Protein AF-D3IMY0-F1 (afdb_monomer_lite)

Foldseek 3Di:
DVVVVVVVVVVVVVVVVVVVVVVVPAPFQFWWAWPQGRLWIWTHGPVFKIWIWDAAPVRHTPDIDIDGKDQDPQGIKDFFDFDDQHSVLVVDPPPPDPRVGGHIDDHQDWDDDPNFIWTWDDPDPVCCVSITIITTDDHDPD

pLDDT: mean 77.77, std 14.72, range [37.06, 93.19]

Sequence (142 aa):
MKKIIAIVILIMLVGFFIWNQRASFEDPIGTYINESNVRDTICLFSMGRFEQVVYDKAGRPIYHCKSKWRKTSHGIAIDSILLYDNLSSLNVDQQENKLYEGMSYDGFQPSYKNGRFIISWNDYVDTPESAISFYRIRTLSK

Structure (mmCIF, N/CA/C/O backbone):
data_AF-D3IMY0-F1
#
_entry.id   AF-D3IMY0-F1
#
loop_
_atom_site.group_PDB
_atom_site.id
_atom_site.type_symbol
_atom_site.label_atom_id
_atom_site.label_alt_id
_atom_site.label_comp_id
_atom_site.label_asym_id
_atom_site.label_entity_id
_atom_site.label_seq_id
_atom_site.pdbx_PDB_ins_code
_atom_site.Cartn_x
_atom_site.Cartn_y
_atom_site.Cartn_z
_atom_site.occupancy
_atom_site.B_iso_or_equiv
_atom_site.auth_seq_id
_atom_site.auth_comp_id
_atom_site.auth_asym_id
_atom_site.auth_atom_id
_atom_site.pdbx_PDB_model_num
ATOM 1 N N . MET A 1 1 ? -15.649 -10.894 50.793 1.00 61.03 1 MET A N 1
ATOM 2 C CA . MET A 1 1 ? -16.095 -9.728 49.993 1.00 61.03 1 MET A CA 1
ATOM 3 C C . MET A 1 1 ? -14.965 -9.066 49.197 1.00 61.03 1 MET A C 1
ATOM 5 O O . MET A 1 1 ? -15.030 -9.130 47.980 1.00 61.03 1 MET A O 1
ATOM 9 N N . LYS A 1 2 ? -13.892 -8.534 49.809 1.00 65.88 2 LYS A N 1
ATOM 10 C CA . LYS A 1 2 ? -12.788 -7.855 49.075 1.00 65.88 2 LYS A CA 1
ATOM 11 C C . LYS A 1 2 ? -12.136 -8.686 47.946 1.00 65.88 2 LYS A C 1
ATOM 13 O O . LYS A 1 2 ? -11.898 -8.157 46.869 1.00 65.88 2 LYS A O 1
ATOM 18 N N . LYS A 1 3 ? -11.917 -9.993 48.157 1.00 70.25 3 LYS A N 1
ATOM 19 C CA . LYS A 1 3 ? -11.352 -10.905 47.135 1.00 70.25 3 LYS A CA 1
ATOM 20 C C . LYS A 1 3 ? -12.272 -11.108 45.921 1.00 70.25 3 LYS A C 1
ATOM 22 O O . LYS A 1 3 ? -11.787 -11.209 44.806 1.00 70.25 3 LYS A O 1
ATOM 27 N N . ILE A 1 4 ? -13.588 -11.128 46.139 1.00 79.56 4 ILE A N 1
ATOM 28 C CA . ILE A 1 4 ? -14.586 -11.304 45.070 1.00 79.56 4 ILE A CA 1
ATOM 29 C C . ILE A 1 4 ? -14.636 -10.045 44.198 1.00 79.56 4 ILE A C 1
ATOM 31 O O . ILE A 1 4 ? -14.622 -10.144 42.978 1.00 79.56 4 ILE A O 1
ATOM 35 N N . ILE A 1 5 ? -14.594 -8.863 44.822 1.00 84.81 5 ILE A N 1
ATOM 36 C CA . ILE A 1 5 ? -14.553 -7.574 44.115 1.00 84.81 5 ILE A CA 1
ATOM 37 C C . ILE A 1 5 ? -13.300 -7.477 43.228 1.00 84.81 5 ILE A C 1
ATOM 39 O O . ILE A 1 5 ? -13.401 -7.084 42.070 1.00 84.81 5 ILE A O 1
ATOM 43 N N . ALA A 1 6 ? -12.135 -7.901 43.729 1.00 85.06 6 ALA A N 1
ATOM 44 C CA . ALA A 1 6 ? -10.894 -7.897 42.950 1.00 85.06 6 ALA A CA 1
ATOM 45 C C . ALA A 1 6 ? -10.954 -8.820 41.717 1.00 85.06 6 ALA A C 1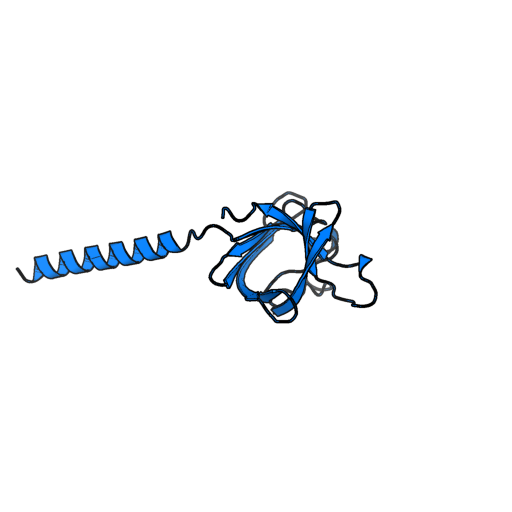
ATOM 47 O O . ALA A 1 6 ? -10.504 -8.435 40.640 1.00 85.06 6 ALA A O 1
ATOM 48 N N . ILE A 1 7 ? -11.549 -10.010 41.854 1.00 87.00 7 ILE A N 1
ATOM 49 C CA . ILE A 1 7 ? -11.719 -10.960 40.742 1.00 87.00 7 ILE A CA 1
ATOM 50 C C . ILE A 1 7 ? -12.650 -10.382 39.669 1.00 87.00 7 ILE A C 1
ATOM 52 O O . ILE A 1 7 ? -12.349 -10.466 38.482 1.00 87.00 7 ILE A O 1
ATOM 56 N N . VAL A 1 8 ? -13.749 -9.746 40.077 1.00 86.88 8 VAL A N 1
ATOM 57 C CA . VAL A 1 8 ? -14.698 -9.111 39.152 1.00 86.88 8 VAL A CA 1
ATOM 58 C C . VAL A 1 8 ? -14.036 -7.974 38.362 1.00 86.88 8 VAL A C 1
ATOM 60 O O . VAL A 1 8 ? -14.198 -7.904 37.146 1.00 86.88 8 VAL A O 1
ATOM 63 N N . ILE A 1 9 ? -13.232 -7.130 39.019 1.00 87.88 9 ILE A N 1
ATOM 64 C CA . ILE A 1 9 ? -12.484 -6.048 38.355 1.00 87.88 9 ILE A CA 1
ATOM 65 C C . ILE A 1 9 ? -11.472 -6.612 37.348 1.00 87.88 9 ILE A C 1
ATOM 67 O O . ILE A 1 9 ? -11.364 -6.102 36.234 1.00 87.88 9 ILE A O 1
ATOM 71 N N . LEU A 1 10 ? -10.760 -7.685 37.706 1.00 89.44 10 LEU A N 1
ATOM 72 C CA . LEU A 1 10 ? -9.799 -8.329 36.810 1.00 89.44 10 LEU A CA 1
ATOM 73 C C . LEU A 1 10 ? -10.479 -8.866 35.541 1.00 89.44 10 LEU A C 1
ATOM 75 O O . LEU A 1 10 ? -9.974 -8.657 34.442 1.00 89.44 10 LEU A O 1
ATOM 79 N N . ILE A 1 11 ? -11.648 -9.500 35.678 1.00 88.12 11 ILE A N 1
ATOM 80 C CA . ILE A 1 11 ? -12.425 -10.006 34.537 1.00 88.12 11 ILE A CA 1
ATOM 81 C C . ILE A 1 11 ? -12.882 -8.854 33.632 1.00 88.12 11 ILE A C 1
ATOM 83 O O . ILE A 1 11 ? -12.782 -8.971 32.412 1.00 88.12 11 ILE A O 1
ATOM 87 N N . MET A 1 12 ? -13.324 -7.725 34.200 1.00 85.56 12 MET A N 1
ATOM 88 C CA . MET A 1 12 ? -13.689 -6.543 33.407 1.00 85.56 12 MET A CA 1
ATOM 89 C C . MET A 1 12 ? -12.491 -5.959 32.649 1.00 85.56 12 MET A C 1
ATOM 91 O O . MET A 1 12 ? -12.626 -5.622 31.476 1.00 85.56 12 MET A O 1
ATOM 95 N N . LEU A 1 13 ? -11.314 -5.878 33.280 1.00 87.00 13 LEU A N 1
ATOM 96 C CA . LEU A 1 13 ? -10.093 -5.382 32.635 1.00 87.00 13 LEU A CA 1
ATOM 97 C C . LEU A 1 13 ? -9.634 -6.295 31.494 1.00 87.00 13 LEU A C 1
ATOM 99 O O . LEU A 1 13 ? -9.297 -5.806 30.418 1.00 87.00 13 LEU A O 1
ATOM 103 N N . VAL A 1 14 ? -9.669 -7.614 31.699 1.00 84.62 14 VAL A N 1
ATOM 104 C CA . VAL A 1 14 ? -9.345 -8.595 30.653 1.00 84.62 14 VAL A CA 1
ATOM 105 C C . VAL A 1 14 ? -10.365 -8.522 29.515 1.00 84.62 14 VAL A C 1
ATOM 107 O O . VAL A 1 14 ? -9.978 -8.497 28.349 1.00 84.62 14 VAL A O 1
ATOM 110 N N . GLY A 1 15 ? -11.657 -8.411 29.834 1.00 75.25 15 GLY A N 1
ATOM 111 C CA . GLY A 1 15 ? -12.719 -8.231 28.845 1.00 75.25 15 GLY A CA 1
ATOM 112 C C . GLY A 1 15 ? -12.539 -6.959 28.015 1.00 75.25 15 GLY A C 1
ATOM 113 O O . GLY A 1 15 ? -12.625 -7.012 26.791 1.00 75.25 15 GLY A O 1
ATOM 114 N N . PHE A 1 16 ? -12.201 -5.839 28.656 1.00 75.62 16 PHE A N 1
ATOM 115 C CA . PHE A 1 16 ? -11.904 -4.570 27.988 1.00 75.62 16 PHE A CA 1
ATOM 116 C C . PHE A 1 16 ? -10.651 -4.657 27.106 1.00 75.62 16 PHE A C 1
ATOM 118 O O . PHE A 1 16 ? -10.641 -4.160 25.981 1.00 75.62 16 PHE A O 1
ATOM 125 N N . PHE A 1 17 ? -9.607 -5.344 27.574 1.00 71.19 17 PHE A N 1
ATOM 126 C CA . PHE A 1 17 ? -8.382 -5.562 26.806 1.00 71.19 17 PHE A CA 1
ATOM 127 C C . PHE A 1 17 ? -8.637 -6.406 25.548 1.00 71.19 17 PHE A C 1
ATOM 129 O O . PHE A 1 17 ? -8.206 -6.036 24.457 1.00 71.19 17 PHE A O 1
ATOM 136 N N . ILE A 1 18 ? -9.396 -7.501 25.675 1.00 68.50 18 ILE A N 1
ATOM 137 C CA . ILE A 1 18 ? -9.790 -8.355 24.543 1.00 68.50 18 ILE A CA 1
ATOM 138 C C . ILE A 1 18 ? -10.728 -7.601 23.589 1.00 68.50 18 ILE A C 1
ATOM 140 O O . ILE A 1 18 ? -10.612 -7.745 22.372 1.00 68.50 18 ILE A O 1
ATOM 144 N N . TRP A 1 19 ? -11.634 -6.771 24.110 1.00 56.66 19 TRP A N 1
ATOM 145 C CA . TRP A 1 19 ? -12.524 -5.943 23.295 1.00 56.66 19 TRP A CA 1
ATOM 146 C C . TRP A 1 19 ? -11.749 -4.915 22.464 1.00 56.66 19 TRP A C 1
ATOM 148 O O . TRP A 1 19 ? -11.984 -4.807 21.264 1.00 56.66 19 TRP A O 1
ATOM 158 N N . ASN A 1 20 ? -10.760 -4.235 23.049 1.00 56.69 20 ASN A N 1
ATOM 159 C CA . ASN A 1 20 ? -9.881 -3.316 22.315 1.00 56.69 20 ASN A CA 1
ATOM 160 C C . ASN A 1 20 ? -9.003 -4.037 21.283 1.00 56.69 20 ASN A C 1
ATOM 162 O O . ASN A 1 20 ? -8.771 -3.512 20.197 1.00 56.69 20 ASN A O 1
ATOM 166 N N . GLN A 1 21 ? -8.560 -5.263 21.578 1.00 55.88 21 GLN A N 1
ATOM 167 C CA . GLN A 1 21 ? -7.873 -6.115 20.601 1.00 55.88 21 GLN A CA 1
ATOM 168 C C . GLN A 1 21 ? -8.805 -6.510 19.445 1.00 55.88 21 GLN A C 1
ATOM 170 O O . GLN A 1 21 ? -8.368 -6.555 18.300 1.00 55.88 21 GLN A O 1
ATOM 175 N N . ARG A 1 22 ? -10.101 -6.745 19.700 1.00 48.78 22 ARG A N 1
ATOM 176 C CA . ARG A 1 22 ? -11.083 -7.019 18.638 1.00 48.78 22 ARG A CA 1
ATOM 177 C C . ARG A 1 22 ? -11.476 -5.780 17.837 1.00 48.78 22 ARG A C 1
ATOM 179 O O . ARG A 1 22 ? -11.628 -5.890 16.628 1.00 48.78 22 ARG A O 1
ATOM 186 N N . ALA A 1 23 ? -11.553 -4.610 18.467 1.00 46.72 23 ALA A N 1
ATOM 187 C CA . ALA A 1 23 ? -11.704 -3.328 17.775 1.00 46.72 23 ALA A CA 1
ATOM 188 C C . ALA A 1 23 ? -10.500 -2.998 16.862 1.00 46.72 23 ALA A C 1
ATOM 190 O O . ALA A 1 23 ? -10.599 -2.133 16.000 1.00 46.72 23 ALA A O 1
ATOM 191 N N . SER A 1 24 ? -9.380 -3.722 17.009 1.00 49.09 24 SER A N 1
ATOM 192 C CA . SER A 1 24 ? -8.235 -3.681 16.091 1.00 49.09 24 SER A CA 1
ATOM 193 C C . SER A 1 24 ? -8.481 -4.419 14.764 1.00 49.09 24 SER A C 1
ATOM 195 O O . SER A 1 24 ? -7.744 -4.170 13.807 1.00 49.09 24 SER A O 1
ATOM 197 N N . PHE A 1 25 ? -9.517 -5.267 14.652 1.00 55.81 25 PHE A N 1
ATOM 198 C CA . PHE A 1 25 ? -10.023 -5.783 13.365 1.00 55.81 25 PHE A CA 1
ATOM 199 C C . PHE A 1 25 ? -10.926 -4.745 12.699 1.00 55.81 25 PHE A C 1
ATOM 201 O O . PHE A 1 25 ? -12.071 -5.002 12.341 1.00 55.81 25 PHE A O 1
ATOM 208 N N . GLU A 1 26 ? -10.410 -3.531 12.596 1.00 68.06 26 GLU A N 1
ATOM 209 C CA . GLU A 1 26 ? -11.016 -2.496 11.786 1.00 68.06 26 GLU A CA 1
ATOM 210 C C . GLU A 1 26 ? -11.055 -2.987 10.338 1.00 68.06 26 GLU A C 1
ATOM 212 O O . GLU A 1 26 ? -10.035 -3.443 9.815 1.00 68.06 26 GLU A O 1
ATOM 217 N N . ASP A 1 27 ? -12.216 -2.917 9.690 1.00 74.75 27 ASP A N 1
ATOM 218 C CA . ASP A 1 27 ? -12.283 -3.199 8.263 1.00 74.75 27 ASP A CA 1
ATOM 219 C C . ASP A 1 27 ? -11.416 -2.173 7.510 1.00 74.75 27 ASP A C 1
ATOM 221 O O . ASP A 1 27 ? -11.485 -0.968 7.791 1.00 74.75 27 ASP A O 1
ATOM 225 N N . PRO A 1 28 ? -10.577 -2.610 6.556 1.00 82.25 28 PRO A N 1
ATOM 226 C CA . PRO A 1 28 ? -9.785 -1.681 5.773 1.00 82.25 28 PRO A CA 1
ATOM 227 C C . PRO A 1 28 ? -10.716 -0.783 4.954 1.00 82.25 28 PRO A C 1
ATOM 229 O O . PRO A 1 28 ? -11.596 -1.254 4.232 1.00 82.25 28 PRO A O 1
ATOM 232 N N . ILE A 1 29 ? -10.471 0.527 4.999 1.00 85.69 29 ILE A N 1
ATOM 233 C CA . ILE A 1 29 ? -11.118 1.490 4.102 1.00 85.69 29 ILE A CA 1
ATOM 234 C C . ILE A 1 29 ? -10.659 1.301 2.654 1.00 85.69 29 ILE A C 1
ATOM 236 O O . ILE A 1 29 ? -11.314 1.742 1.712 1.00 85.69 29 ILE A O 1
ATOM 240 N N . GLY A 1 30 ? -9.532 0.637 2.433 1.00 87.12 30 GLY A N 1
ATOM 241 C CA . GLY A 1 30 ? -9.111 0.241 1.103 1.00 87.12 30 GLY A CA 1
ATOM 242 C C . GLY A 1 30 ? -8.071 -0.854 1.168 1.00 87.12 30 GLY A C 1
ATOM 243 O O . GLY A 1 30 ? -7.090 -0.733 1.895 1.00 87.12 30 GLY A O 1
ATOM 244 N N . THR A 1 31 ? -8.289 -1.894 0.372 1.00 91.38 31 THR A N 1
ATOM 245 C CA . THR A 1 31 ? -7.271 -2.894 0.059 1.00 91.38 31 THR A C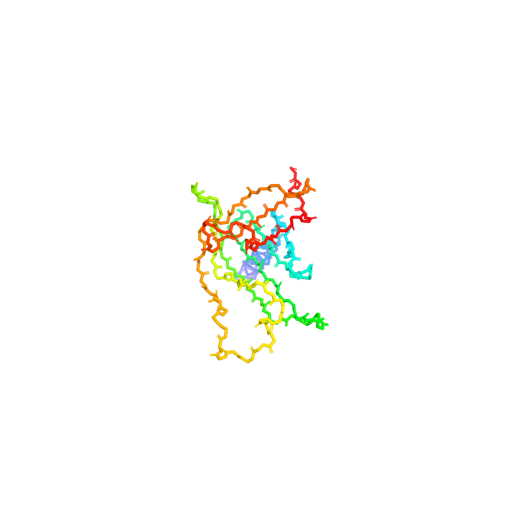A 1
ATOM 246 C C . THR A 1 31 ? -6.861 -2.704 -1.390 1.00 91.38 31 THR A C 1
ATOM 248 O O . THR A 1 31 ? -7.723 -2.655 -2.275 1.00 91.38 31 THR A O 1
ATOM 251 N N . TYR A 1 32 ? -5.560 -2.594 -1.614 1.00 92.44 32 TYR A N 1
ATOM 252 C CA . TYR A 1 32 ? -4.942 -2.362 -2.907 1.00 92.44 32 TYR A CA 1
ATOM 253 C C . TYR A 1 32 ? -3.934 -3.467 -3.207 1.00 92.44 32 TYR A C 1
ATOM 255 O O . TYR A 1 32 ? -3.309 -3.982 -2.283 1.00 92.44 32 TYR A O 1
ATOM 263 N N . ILE A 1 33 ? -3.768 -3.807 -4.482 1.00 93.19 33 ILE A N 1
ATOM 264 C CA . ILE A 1 33 ? -2.748 -4.745 -4.962 1.00 93.19 33 ILE A CA 1
ATOM 265 C C . ILE A 1 33 ? -1.760 -4.038 -5.875 1.00 93.19 33 ILE A C 1
ATOM 267 O O . ILE A 1 33 ? -2.161 -3.154 -6.631 1.00 93.19 33 ILE A O 1
ATOM 271 N N . ASN A 1 34 ? -0.488 -4.423 -5.822 1.00 89.38 34 ASN A N 1
ATOM 272 C CA . ASN A 1 34 ? 0.536 -3.841 -6.689 1.00 89.38 34 ASN A CA 1
ATOM 273 C C . ASN A 1 34 ? 0.311 -4.267 -8.154 1.00 89.38 34 ASN A C 1
ATOM 275 O O . ASN A 1 34 ? 0.050 -5.438 -8.433 1.00 89.38 34 ASN A O 1
ATOM 279 N N . GLU A 1 35 ? 0.412 -3.324 -9.094 1.00 88.75 35 GLU A N 1
ATOM 280 C CA . GLU A 1 35 ? 0.364 -3.597 -10.535 1.00 88.75 35 GLU A CA 1
ATOM 281 C C . GLU A 1 35 ? 1.487 -4.547 -10.978 1.00 88.75 35 GLU A C 1
ATOM 283 O O . GLU A 1 35 ? 1.235 -5.473 -11.749 1.00 88.75 35 GLU A O 1
ATOM 288 N N . SER A 1 36 ? 2.699 -4.366 -10.446 1.00 84.75 36 SER A N 1
ATOM 289 C CA . SER A 1 36 ? 3.873 -5.181 -10.781 1.00 84.75 36 SER A CA 1
ATOM 290 C C . SER A 1 36 ? 3.839 -6.574 -10.141 1.00 84.75 36 SER A C 1
ATOM 292 O O . SER A 1 36 ? 4.452 -7.506 -10.664 1.00 84.75 36 SER A O 1
ATOM 294 N N . ASN A 1 37 ? 3.121 -6.740 -9.024 1.00 87.75 37 ASN A N 1
ATOM 295 C CA . ASN A 1 37 ? 2.927 -8.026 -8.352 1.00 87.75 37 ASN A CA 1
ATOM 296 C C . ASN A 1 37 ? 1.566 -8.093 -7.649 1.00 87.75 37 ASN A C 1
ATOM 298 O O . ASN A 1 37 ? 1.403 -7.637 -6.520 1.00 87.75 37 ASN A O 1
ATOM 302 N N . VAL A 1 38 ? 0.600 -8.757 -8.278 1.00 89.25 38 VAL A N 1
ATOM 303 C CA . VAL A 1 38 ? -0.787 -8.832 -7.785 1.00 89.25 38 VAL A CA 1
ATOM 304 C C . VAL A 1 38 ? -0.959 -9.552 -6.441 1.00 89.25 38 VAL A C 1
ATOM 306 O O . VAL A 1 38 ? -2.050 -9.521 -5.876 1.00 89.25 38 VAL A O 1
ATOM 309 N N . ARG A 1 39 ? 0.082 -10.235 -5.942 1.00 89.81 39 ARG A N 1
ATOM 310 C CA . ARG A 1 39 ? 0.078 -10.861 -4.611 1.00 89.81 39 ARG A CA 1
ATOM 311 C C . ARG A 1 39 ? 0.340 -9.856 -3.499 1.00 89.81 39 ARG A C 1
ATOM 313 O O . ARG A 1 39 ? -0.104 -10.081 -2.378 1.00 89.81 39 ARG A O 1
ATOM 320 N N . ASP A 1 40 ? 1.056 -8.780 -3.799 1.00 91.38 40 ASP A N 1
ATOM 321 C CA . ASP A 1 40 ? 1.367 -7.758 -2.816 1.00 91.38 40 ASP A CA 1
ATOM 322 C C . ASP A 1 40 ? 0.122 -6.970 -2.471 1.00 91.38 40 ASP A C 1
ATOM 324 O O . ASP A 1 40 ? -0.653 -6.596 -3.352 1.00 91.38 40 ASP A O 1
ATOM 328 N N . THR A 1 41 ? -0.034 -6.667 -1.189 1.00 93.00 41 THR A N 1
ATOM 329 C CA . THR A 1 41 ? -1.211 -5.967 -0.689 1.00 93.00 41 THR A CA 1
ATOM 330 C C . THR A 1 41 ? -0.826 -4.746 0.120 1.00 93.00 41 THR A C 1
ATOM 332 O O . THR A 1 41 ? 0.078 -4.825 0.948 1.00 93.00 41 THR A O 1
ATOM 335 N N . ILE A 1 42 ? -1.581 -3.663 -0.056 1.00 92.56 42 ILE A N 1
ATOM 336 C CA . ILE A 1 42 ? -1.625 -2.505 0.838 1.00 92.56 42 ILE A CA 1
ATOM 337 C C . ILE A 1 42 ? -3.033 -2.395 1.413 1.00 92.56 42 ILE A C 1
ATOM 339 O O . ILE A 1 42 ? -4.013 -2.331 0.673 1.00 92.56 42 ILE A O 1
ATOM 343 N N . CYS A 1 43 ? -3.135 -2.309 2.731 1.00 92.44 43 CYS A N 1
ATOM 344 C CA . CYS A 1 43 ? -4.370 -2.062 3.455 1.00 92.44 43 CYS A CA 1
ATOM 345 C C . CYS A 1 43 ? -4.281 -0.718 4.177 1.00 92.44 43 CYS A C 1
ATOM 347 O O . CYS A 1 43 ? -3.370 -0.483 4.971 1.00 92.44 43 CYS A O 1
ATOM 349 N N . LEU A 1 44 ? -5.253 0.154 3.919 1.00 90.31 44 LEU A N 1
ATOM 350 C CA . LEU A 1 44 ? -5.453 1.405 4.646 1.00 90.31 44 LEU A CA 1
ATOM 351 C C . LEU A 1 44 ? -6.672 1.250 5.553 1.00 90.31 44 LEU A C 1
ATOM 353 O O . LEU A 1 44 ? -7.730 0.829 5.087 1.00 90.31 44 LEU A O 1
ATOM 357 N N . PHE A 1 45 ? -6.538 1.614 6.824 1.00 89.81 45 PHE A N 1
ATOM 358 C CA . PHE A 1 45 ? -7.608 1.583 7.828 1.00 89.81 45 PHE A CA 1
ATOM 359 C C . PHE A 1 45 ? -8.043 3.005 8.216 1.00 89.81 45 PHE A C 1
ATOM 361 O O . PHE A 1 45 ? -7.230 3.928 8.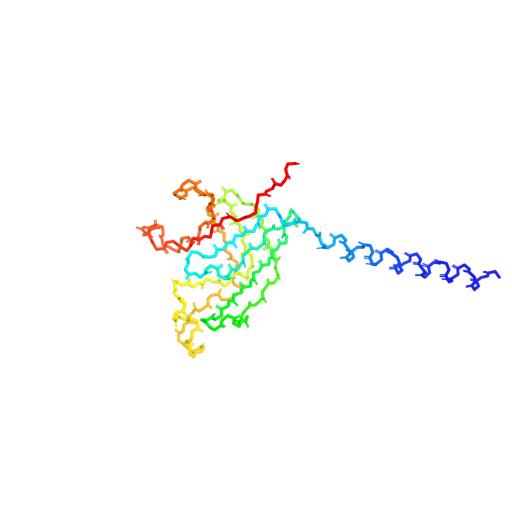154 1.00 89.81 45 PHE A O 1
ATOM 368 N N . SER A 1 46 ? -9.305 3.207 8.610 1.00 85.12 46 SER A N 1
ATOM 369 C CA . SER A 1 46 ? -9.893 4.546 8.812 1.00 85.12 46 SER A CA 1
ATOM 370 C C . SER A 1 46 ? -9.211 5.351 9.922 1.00 85.12 46 SER A C 1
ATOM 372 O O . SER A 1 46 ? -9.087 6.567 9.806 1.00 85.12 46 SER A O 1
ATOM 374 N N . MET A 1 47 ? -8.670 4.676 10.939 1.00 86.19 47 MET A N 1
ATOM 375 C CA . MET A 1 47 ? -7.921 5.294 12.038 1.00 86.19 47 MET A CA 1
ATOM 376 C C . MET A 1 47 ? -6.469 5.662 11.680 1.00 86.19 47 MET A C 1
ATOM 378 O O . MET A 1 47 ? -5.653 5.898 12.570 1.00 86.19 47 MET A O 1
ATOM 382 N N . GLY A 1 48 ? -6.110 5.694 10.393 1.00 87.94 48 GLY A N 1
ATOM 383 C CA . GLY A 1 48 ? -4.763 6.061 9.949 1.00 87.94 48 GLY A CA 1
ATOM 384 C C . GLY A 1 48 ? -3.729 4.952 10.147 1.00 87.94 48 GLY A C 1
ATOM 385 O O . GLY A 1 48 ? -2.537 5.234 10.213 1.00 87.94 48 GLY A O 1
ATOM 386 N N . ARG A 1 49 ? -4.158 3.689 10.268 1.00 90.94 49 ARG A N 1
ATOM 387 C CA . ARG A 1 49 ? -3.251 2.526 10.286 1.00 90.94 49 ARG A CA 1
ATOM 388 C C . ARG A 1 49 ? -3.044 2.002 8.874 1.00 90.94 49 ARG A C 1
ATOM 390 O O . ARG A 1 49 ? -3.972 2.024 8.066 1.00 90.94 49 ARG A O 1
ATOM 397 N N . PHE A 1 50 ? -1.844 1.519 8.599 1.00 91.06 50 PHE A N 1
ATOM 398 C CA . PHE A 1 50 ? -1.412 0.965 7.321 1.00 91.06 50 PHE A CA 1
ATOM 399 C C . PHE A 1 50 ? -0.833 -0.433 7.539 1.00 91.06 50 PHE A C 1
ATOM 401 O O . PHE A 1 50 ? -0.174 -0.678 8.549 1.00 91.06 50 PHE A O 1
ATOM 408 N N . GLU A 1 51 ? -1.061 -1.331 6.587 1.00 92.69 51 GLU A N 1
ATOM 409 C CA . GLU A 1 51 ? -0.409 -2.636 6.524 1.00 92.69 51 GLU A CA 1
ATOM 410 C C . GLU A 1 51 ? -0.004 -2.954 5.084 1.00 92.69 51 GLU A C 1
ATOM 412 O O . GLU A 1 51 ? -0.811 -2.803 4.168 1.00 92.69 51 GLU A O 1
ATOM 417 N N . GLN A 1 52 ? 1.226 -3.424 4.890 1.00 92.81 52 GLN A N 1
ATOM 418 C CA . GLN A 1 52 ? 1.722 -3.913 3.609 1.00 92.81 52 GLN A CA 1
ATOM 419 C C . GLN A 1 52 ? 2.314 -5.304 3.763 1.00 92.81 52 GLN A C 1
ATOM 421 O O . GLN A 1 52 ? 3.063 -5.560 4.703 1.00 92.81 52 GLN A O 1
ATOM 426 N N . VAL A 1 53 ? 2.020 -6.175 2.802 1.00 91.88 53 VAL A N 1
ATOM 427 C CA . VAL A 1 53 ? 2.648 -7.493 2.673 1.00 91.88 53 VAL A CA 1
ATOM 428 C C . VAL A 1 53 ? 3.170 -7.636 1.251 1.00 91.88 53 VAL A C 1
ATOM 430 O O . VAL A 1 53 ? 2.421 -7.401 0.303 1.00 91.88 53 VAL A O 1
ATOM 433 N N . VAL A 1 54 ? 4.442 -8.006 1.114 1.00 90.25 54 VAL A N 1
ATOM 434 C CA . VAL A 1 54 ? 5.115 -8.227 -0.172 1.00 90.25 54 VAL A CA 1
ATOM 435 C C . VAL A 1 54 ? 5.567 -9.673 -0.264 1.00 90.25 54 VAL A C 1
ATOM 437 O O . VAL A 1 54 ? 6.095 -10.239 0.700 1.00 90.25 54 VAL A O 1
ATOM 440 N N . TYR A 1 55 ? 5.370 -10.260 -1.438 1.00 87.94 55 TYR A N 1
ATOM 441 C CA . TYR A 1 55 ? 5.664 -11.656 -1.714 1.00 87.94 55 TYR A CA 1
ATOM 442 C C . TYR A 1 55 ? 6.740 -11.793 -2.784 1.00 87.94 55 TYR A C 1
ATOM 444 O O . TYR A 1 55 ? 6.772 -11.046 -3.760 1.00 87.94 55 TYR A O 1
ATOM 452 N N . ASP A 1 56 ? 7.580 -12.813 -2.647 1.00 84.62 56 ASP A N 1
ATOM 453 C CA . ASP A 1 56 ? 8.494 -13.198 -3.716 1.00 84.62 56 ASP A CA 1
ATOM 454 C C . ASP A 1 56 ? 7.766 -13.900 -4.883 1.00 84.62 56 ASP A C 1
ATOM 456 O O . ASP A 1 56 ? 6.560 -14.189 -4.862 1.00 84.62 56 ASP A O 1
ATOM 460 N N . LYS A 1 57 ? 8.534 -14.239 -5.927 1.00 82.38 57 LYS A N 1
ATOM 461 C CA . LYS A 1 57 ? 8.027 -14.974 -7.099 1.00 82.38 57 LYS A CA 1
ATOM 462 C C . LYS A 1 57 ? 7.441 -16.347 -6.734 1.00 82.38 57 LYS A C 1
ATOM 464 O O . LYS A 1 57 ? 6.497 -16.794 -7.391 1.00 82.38 57 LYS A O 1
ATOM 469 N N . ALA A 1 58 ? 7.947 -16.992 -5.681 1.00 85.25 58 ALA A N 1
ATOM 470 C CA . ALA A 1 58 ? 7.448 -18.270 -5.175 1.00 85.25 58 ALA A CA 1
ATOM 471 C C . ALA A 1 58 ? 6.179 -18.126 -4.308 1.00 85.25 58 ALA A C 1
ATOM 473 O O . ALA A 1 58 ? 5.577 -19.132 -3.941 1.00 85.25 58 ALA A O 1
ATOM 474 N N . GLY A 1 59 ? 5.738 -16.897 -4.017 1.00 84.00 59 GLY A N 1
ATOM 475 C CA . GLY A 1 59 ? 4.570 -16.619 -3.183 1.00 84.00 59 GLY A CA 1
ATOM 476 C C . GLY A 1 59 ? 4.860 -16.672 -1.684 1.00 84.00 59 GLY A C 1
ATOM 477 O O . GLY A 1 59 ? 3.926 -16.768 -0.892 1.00 84.00 59 GLY A O 1
ATOM 478 N N . ARG A 1 60 ? 6.131 -16.618 -1.275 1.00 85.06 60 ARG A N 1
ATOM 479 C CA . ARG A 1 60 ? 6.523 -16.527 0.135 1.00 85.06 60 ARG A CA 1
ATOM 480 C C . ARG A 1 60 ? 6.512 -15.059 0.567 1.00 85.06 60 ARG A C 1
ATOM 482 O O . ARG A 1 60 ? 7.015 -14.227 -0.188 1.00 85.06 60 ARG A O 1
ATOM 489 N N . PRO A 1 61 ? 5.966 -14.720 1.746 1.00 86.75 61 PRO A N 1
ATOM 490 C CA . PRO A 1 61 ? 6.042 -13.358 2.260 1.00 86.75 61 PRO A CA 1
ATOM 491 C C . PRO A 1 61 ? 7.502 -13.026 2.588 1.00 86.75 61 PRO A C 1
ATOM 493 O O . PRO A 1 61 ? 8.158 -13.771 3.314 1.00 86.75 61 PRO A O 1
ATOM 496 N N . ILE A 1 62 ? 8.004 -11.921 2.043 1.00 85.62 62 ILE A N 1
ATOM 497 C CA . ILE A 1 62 ? 9.386 -11.453 2.246 1.00 85.62 62 ILE A CA 1
ATOM 498 C C . ILE A 1 62 ? 9.458 -10.115 2.974 1.00 85.62 62 ILE A C 1
ATOM 500 O O . ILE A 1 62 ? 10.498 -9.777 3.526 1.00 85.62 62 ILE A O 1
ATOM 504 N N . TYR A 1 63 ? 8.352 -9.372 3.015 1.00 86.19 63 TYR A N 1
ATOM 505 C CA . TYR A 1 63 ? 8.246 -8.145 3.787 1.00 86.19 63 TYR A CA 1
ATOM 506 C C . TYR A 1 63 ? 6.828 -7.979 4.324 1.00 86.19 63 TYR A C 1
ATOM 508 O O . TYR A 1 63 ? 5.844 -8.247 3.629 1.00 86.19 63 TYR A O 1
ATOM 516 N N . HIS A 1 64 ? 6.732 -7.544 5.578 1.00 88.50 64 HIS A N 1
ATOM 517 C CA . HIS A 1 64 ? 5.474 -7.257 6.254 1.00 88.50 64 HIS A CA 1
ATOM 518 C C . HIS A 1 64 ? 5.664 -6.046 7.155 1.00 88.50 64 HIS A C 1
ATOM 520 O O . HIS A 1 64 ? 6.419 -6.103 8.124 1.00 88.50 64 HIS A O 1
ATOM 526 N N . CYS A 1 65 ? 4.962 -4.961 6.851 1.00 86.56 65 CYS A N 1
ATOM 527 C CA . CYS A 1 65 ? 5.017 -3.740 7.640 1.00 86.56 65 CYS A CA 1
ATOM 528 C C . CYS A 1 65 ? 3.634 -3.323 8.109 1.00 86.56 65 CYS A C 1
ATOM 530 O O . CYS A 1 65 ? 2.653 -3.416 7.372 1.00 86.56 65 CYS A O 1
ATOM 532 N N . LYS A 1 66 ? 3.577 -2.843 9.351 1.00 90.62 66 LYS A N 1
ATOM 533 C CA . LYS A 1 66 ? 2.420 -2.175 9.938 1.00 90.62 66 LYS A CA 1
ATOM 534 C C . LYS A 1 66 ? 2.866 -0.816 10.439 1.00 90.62 66 LYS A C 1
ATOM 536 O O . LYS A 1 66 ? 3.752 -0.735 11.284 1.00 90.62 66 LYS A O 1
ATOM 541 N N . SER A 1 67 ? 2.243 0.237 9.933 1.00 89.81 67 SER A N 1
ATOM 542 C CA . SER A 1 67 ? 2.624 1.611 10.250 1.00 89.81 67 SER A CA 1
ATOM 543 C C . SER A 1 67 ? 1.410 2.536 10.182 1.00 89.81 67 SER A C 1
ATOM 545 O O . SER A 1 67 ? 0.271 2.105 10.396 1.00 89.81 67 SER A O 1
ATOM 547 N N . LYS A 1 68 ? 1.640 3.823 9.936 1.00 90.94 68 LYS A N 1
ATOM 548 C CA . LYS A 1 68 ? 0.610 4.852 9.867 1.00 90.94 68 LYS A CA 1
ATOM 549 C C . LYS A 1 68 ? 0.466 5.393 8.452 1.00 90.94 68 LYS A C 1
ATOM 551 O O . LYS A 1 68 ? 1.402 5.387 7.661 1.00 90.94 68 LYS A O 1
ATOM 556 N N . TRP A 1 69 ? -0.718 5.898 8.153 1.00 91.75 69 TRP A N 1
ATOM 557 C CA . TRP A 1 69 ? -0.959 6.754 7.003 1.00 91.75 69 TRP A CA 1
ATOM 558 C C . TRP A 1 69 ? -1.856 7.916 7.415 1.00 91.75 69 TRP A C 1
ATOM 560 O O . TRP A 1 69 ? -2.545 7.876 8.438 1.00 91.75 69 TRP A O 1
ATOM 570 N N . ARG A 1 70 ? -1.869 8.963 6.598 1.00 89.50 70 ARG A N 1
ATOM 571 C CA . ARG A 1 70 ? -2.782 10.095 6.754 1.00 89.50 70 ARG A CA 1
ATOM 572 C C . ARG A 1 70 ? -3.122 10.703 5.407 1.00 89.50 70 ARG A C 1
ATOM 574 O O . ARG A 1 70 ? -2.357 10.602 4.452 1.00 89.50 70 ARG A O 1
ATOM 581 N N . LYS A 1 71 ? -4.258 11.388 5.345 1.00 87.69 71 LYS A N 1
ATOM 582 C CA . LYS A 1 71 ? -4.576 12.269 4.222 1.00 87.69 71 LYS A CA 1
ATOM 583 C C . LYS A 1 71 ? -3.795 13.576 4.373 1.00 87.69 71 LYS A C 1
ATOM 585 O O . LYS A 1 71 ? -3.749 14.136 5.467 1.00 87.69 71 LYS A O 1
ATOM 590 N N . THR A 1 72 ? -3.215 14.063 3.287 1.00 86.12 72 THR A N 1
ATOM 591 C CA . THR A 1 72 ? -2.527 15.357 3.212 1.00 86.12 72 THR A CA 1
ATOM 592 C C . THR A 1 72 ? -3.214 16.246 2.175 1.00 86.12 72 THR A C 1
ATOM 594 O O . THR A 1 72 ? -4.121 15.810 1.460 1.00 86.12 72 THR A O 1
ATOM 597 N N . SER A 1 73 ? -2.805 17.513 2.084 1.00 81.88 73 SER A N 1
ATOM 598 C CA . SER A 1 73 ? -3.231 18.395 0.987 1.00 81.88 73 SER A CA 1
ATOM 599 C C . SER A 1 73 ? -2.752 17.901 -0.381 1.00 81.88 73 SER A C 1
ATOM 601 O O . SER A 1 73 ? -3.344 18.263 -1.392 1.00 81.88 73 SER A O 1
ATOM 603 N N . HIS A 1 74 ? -1.714 17.060 -0.406 1.00 79.12 74 HIS A N 1
ATOM 604 C CA . HIS A 1 74 ? -1.098 16.509 -1.610 1.00 79.12 74 HIS A CA 1
ATOM 605 C C . HIS A 1 74 ? -1.516 15.058 -1.884 1.00 79.12 74 HIS A C 1
ATOM 607 O O . HIS A 1 74 ? -0.917 14.417 -2.735 1.00 79.12 74 HIS A O 1
ATOM 613 N N . GLY A 1 75 ? -2.530 14.528 -1.191 1.00 86.12 75 GLY A N 1
ATOM 614 C CA . GLY A 1 75 ? -3.029 13.169 -1.402 1.00 86.12 75 GLY A CA 1
ATOM 615 C C . GLY A 1 75 ? -2.933 12.321 -0.141 1.00 86.12 75 GLY A C 1
ATOM 616 O O . GLY A 1 75 ? -3.597 12.605 0.861 1.00 86.12 75 GLY A O 1
ATOM 617 N N . ILE A 1 76 ? -2.171 11.234 -0.211 1.00 88.38 76 ILE A N 1
ATOM 618 C CA . ILE A 1 76 ? -1.979 10.289 0.889 1.00 88.38 76 ILE A CA 1
ATOM 619 C C . ILE A 1 76 ? -0.496 10.260 1.266 1.00 88.38 76 ILE A C 1
ATOM 621 O O . ILE A 1 76 ? 0.370 10.159 0.395 1.00 88.38 76 ILE A O 1
ATOM 625 N N . ALA A 1 77 ? -0.227 10.316 2.570 1.00 89.19 77 ALA A N 1
ATOM 626 C CA . ALA A 1 77 ? 1.087 10.048 3.129 1.00 89.19 77 ALA A CA 1
ATOM 627 C C . ALA A 1 77 ? 1.099 8.700 3.853 1.00 89.19 77 ALA A C 1
ATOM 629 O O . ALA A 1 77 ? 0.194 8.440 4.652 1.00 89.19 77 ALA A O 1
ATOM 630 N N . ILE A 1 78 ? 2.102 7.863 3.587 1.00 88.50 78 ILE A N 1
ATOM 631 C CA . ILE A 1 78 ? 2.272 6.529 4.180 1.00 88.50 78 ILE A CA 1
ATOM 632 C C . ILE A 1 78 ? 3.662 6.429 4.799 1.00 88.50 78 ILE A C 1
ATOM 634 O O . ILE A 1 78 ? 4.667 6.694 4.142 1.00 88.50 78 ILE A O 1
ATOM 638 N N . ASP A 1 79 ? 3.709 6.011 6.057 1.00 86.75 79 ASP A N 1
ATOM 639 C CA . ASP A 1 79 ? 4.950 5.781 6.779 1.00 86.75 79 ASP A CA 1
ATOM 640 C C . ASP A 1 79 ? 5.454 4.353 6.537 1.00 86.75 79 ASP A C 1
ATOM 642 O O . ASP A 1 79 ? 4.706 3.386 6.674 1.00 86.75 79 ASP A O 1
ATOM 646 N N . SER A 1 80 ? 6.750 4.217 6.268 1.00 82.44 80 SER A N 1
ATOM 647 C CA . SER A 1 80 ? 7.470 2.943 6.201 1.00 82.44 80 SER A CA 1
ATOM 648 C C . SER A 1 80 ? 6.912 1.951 5.178 1.00 82.44 80 SER A C 1
ATOM 650 O O . SER A 1 80 ? 6.769 0.770 5.477 1.00 82.44 80 SER A O 1
ATOM 652 N N . ILE A 1 81 ? 6.604 2.427 3.971 1.00 85.25 81 ILE A N 1
ATOM 653 C CA . ILE A 1 81 ? 6.204 1.581 2.838 1.00 85.25 81 ILE A CA 1
ATOM 654 C C . ILE A 1 81 ? 7.436 1.123 2.054 1.00 85.25 81 ILE A C 1
ATOM 656 O O . ILE A 1 81 ? 8.354 1.901 1.814 1.00 85.25 81 ILE A O 1
ATOM 660 N N . LEU A 1 82 ? 7.448 -0.142 1.639 1.00 86.38 82 LEU A N 1
ATOM 661 C CA . LEU A 1 82 ? 8.433 -0.661 0.700 1.00 86.38 82 LEU A CA 1
ATOM 662 C C . LEU A 1 82 ? 7.965 -0.395 -0.734 1.00 86.38 82 LEU A C 1
ATOM 664 O O . LEU A 1 82 ? 6.917 -0.897 -1.153 1.00 86.38 82 LEU A O 1
ATOM 668 N N . LEU A 1 83 ? 8.762 0.363 -1.483 1.00 83.06 83 LEU A N 1
ATOM 669 C CA . LEU A 1 83 ? 8.556 0.651 -2.901 1.00 83.06 83 LEU A CA 1
ATOM 670 C C . LEU A 1 83 ? 9.640 -0.013 -3.749 1.00 83.06 83 LEU A C 1
ATOM 672 O O . LEU A 1 83 ? 10.807 -0.055 -3.358 1.00 83.06 83 LEU A O 1
ATOM 676 N N . TYR A 1 84 ? 9.235 -0.551 -4.897 1.00 79.00 84 TYR A N 1
ATOM 677 C CA . TYR A 1 84 ? 10.124 -1.198 -5.853 1.00 79.00 84 TYR A CA 1
ATOM 678 C C . TYR A 1 84 ? 9.481 -1.230 -7.248 1.00 79.00 84 TYR A C 1
ATOM 680 O O . TYR A 1 84 ? 8.264 -1.385 -7.374 1.00 79.00 84 TYR A O 1
ATOM 688 N N . ASP A 1 85 ? 10.307 -1.149 -8.290 1.00 69.94 85 ASP A N 1
ATOM 689 C CA . ASP A 1 85 ? 9.815 -1.004 -9.669 1.00 69.94 85 ASP A CA 1
ATOM 690 C C . ASP A 1 85 ? 9.555 -2.355 -10.358 1.00 69.94 85 ASP A C 1
ATOM 692 O O . ASP A 1 85 ? 8.669 -2.486 -11.203 1.00 69.94 85 ASP A O 1
ATOM 696 N N . ASN A 1 86 ? 10.310 -3.401 -9.998 1.00 71.75 86 ASN A N 1
ATOM 697 C CA . ASN A 1 86 ? 10.200 -4.736 -10.593 1.00 71.75 86 ASN A CA 1
ATOM 698 C C . ASN A 1 86 ? 10.491 -5.829 -9.559 1.00 71.75 86 ASN A C 1
ATOM 700 O O . ASN A 1 86 ? 11.472 -5.752 -8.839 1.00 71.75 86 ASN A O 1
ATOM 704 N N . LEU A 1 87 ? 9.718 -6.917 -9.562 1.00 69.94 87 LEU A N 1
ATOM 705 C CA . LEU A 1 87 ? 9.956 -8.138 -8.774 1.00 69.94 87 LEU A CA 1
ATOM 706 C C . LEU A 1 87 ? 11.400 -8.659 -8.794 1.00 69.94 87 LEU A C 1
ATOM 708 O O . LEU A 1 87 ? 11.831 -9.342 -7.870 1.00 69.94 87 LEU A O 1
ATOM 712 N N . SER A 1 88 ? 12.141 -8.414 -9.873 1.00 70.06 88 SER A N 1
ATOM 713 C CA . SER A 1 88 ? 13.537 -8.843 -9.975 1.00 70.06 88 SER A CA 1
ATOM 714 C C . SER A 1 88 ? 14.468 -8.046 -9.056 1.00 70.06 88 SER A C 1
ATOM 716 O O . SER A 1 88 ? 15.479 -8.601 -8.647 1.00 70.06 88 SER A O 1
ATOM 718 N N . SER A 1 89 ? 14.114 -6.815 -8.663 1.00 64.19 89 SER A N 1
ATOM 719 C CA . SER A 1 89 ? 14.884 -6.028 -7.689 1.00 64.19 89 SER A CA 1
ATOM 720 C C . SER A 1 89 ? 14.765 -6.561 -6.257 1.00 64.19 89 SER A C 1
ATOM 722 O O . SER A 1 89 ? 15.657 -6.317 -5.450 1.00 64.19 89 SER A O 1
ATOM 724 N N . LEU A 1 90 ? 13.721 -7.345 -5.961 1.00 65.94 90 LEU A N 1
ATOM 725 C CA . LEU A 1 90 ? 13.508 -7.992 -4.659 1.00 65.94 90 LEU A CA 1
ATOM 726 C C . LEU A 1 90 ? 14.377 -9.244 -4.448 1.00 65.94 90 LEU A C 1
ATOM 728 O O . LEU A 1 90 ? 14.501 -9.716 -3.323 1.00 65.94 90 LEU A O 1
ATOM 732 N N . ASN A 1 91 ? 14.951 -9.800 -5.521 1.00 58.53 91 ASN A N 1
ATOM 733 C CA . ASN A 1 91 ? 15.735 -11.042 -5.491 1.00 58.53 91 ASN A CA 1
ATOM 734 C C . ASN A 1 91 ? 17.256 -10.815 -5.460 1.00 58.53 91 ASN A C 1
ATOM 736 O O . ASN A 1 91 ? 18.003 -11.792 -5.454 1.00 58.53 91 ASN A O 1
ATOM 740 N N . VAL A 1 92 ? 17.716 -9.565 -5.519 1.00 50.62 92 VAL A N 1
ATOM 741 C CA . VAL A 1 92 ? 19.147 -9.235 -5.541 1.00 50.62 92 VAL A CA 1
ATOM 742 C C . VAL A 1 92 ? 19.601 -8.991 -4.110 1.00 50.62 92 VAL A C 1
ATOM 744 O O . VAL A 1 92 ? 18.901 -8.309 -3.361 1.00 50.62 92 VAL A O 1
ATOM 747 N N . ASP A 1 93 ? 20.747 -9.569 -3.740 1.00 46.47 93 ASP A N 1
ATOM 748 C CA . ASP A 1 93 ? 21.399 -9.370 -2.447 1.00 46.47 93 ASP A CA 1
ATOM 749 C C . ASP A 1 93 ? 21.307 -7.902 -2.009 1.00 46.47 93 ASP A C 1
ATOM 751 O O . ASP A 1 93 ? 21.530 -6.983 -2.802 1.00 46.47 93 ASP A O 1
ATOM 755 N N . GLN A 1 94 ? 20.958 -7.707 -0.734 1.00 46.47 94 GLN A N 1
ATOM 756 C CA . GLN A 1 94 ? 20.573 -6.453 -0.062 1.00 46.47 94 GLN A CA 1
ATOM 757 C C . GLN A 1 94 ? 21.590 -5.292 -0.160 1.00 46.47 94 GLN A C 1
ATOM 759 O O . GLN A 1 94 ? 21.431 -4.271 0.503 1.00 46.47 94 GLN A O 1
ATOM 764 N N . GLN A 1 95 ? 22.658 -5.437 -0.941 1.00 39.94 95 GLN A N 1
ATOM 765 C CA . GLN A 1 95 ? 23.824 -4.568 -0.936 1.00 39.94 95 GLN A CA 1
ATOM 766 C C . GLN A 1 95 ? 23.810 -3.490 -2.033 1.00 39.94 95 GLN A C 1
ATOM 768 O O . GLN A 1 95 ? 24.487 -2.480 -1.859 1.00 39.94 95 GLN A O 1
ATOM 773 N N . GLU A 1 96 ? 23.021 -3.638 -3.110 1.00 37.06 96 GLU A N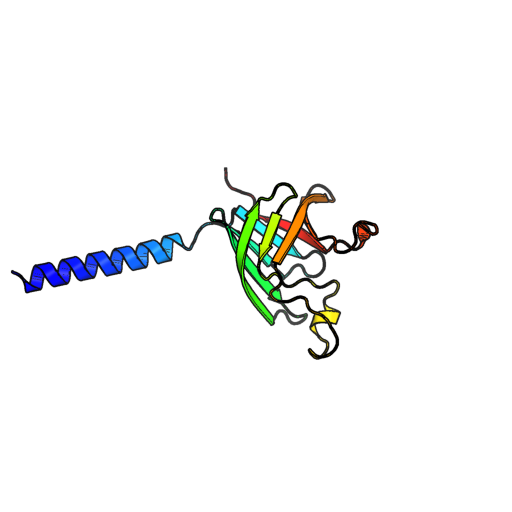 1
ATOM 774 C CA . GLU A 1 96 ? 23.019 -2.663 -4.225 1.00 37.06 96 GLU A CA 1
ATOM 775 C C . GLU A 1 96 ? 21.664 -2.037 -4.583 1.00 37.06 96 GLU A C 1
ATOM 777 O O . GLU A 1 96 ? 21.640 -0.973 -5.203 1.00 37.06 96 GLU A O 1
ATOM 782 N N . ASN A 1 97 ? 20.534 -2.595 -4.146 1.00 41.25 97 ASN A N 1
ATOM 783 C CA . ASN A 1 97 ? 19.245 -1.937 -4.347 1.00 41.25 97 ASN A CA 1
ATOM 784 C C . ASN A 1 97 ? 18.907 -1.093 -3.122 1.00 41.25 97 ASN A C 1
ATOM 786 O O . ASN A 1 97 ? 18.668 -1.626 -2.040 1.00 41.25 97 ASN A O 1
ATOM 790 N N . LYS A 1 98 ? 18.832 0.231 -3.308 1.00 46.91 98 LYS A N 1
ATOM 791 C CA . LYS A 1 98 ? 18.116 1.142 -2.404 1.00 46.91 98 LYS A CA 1
ATOM 792 C C . LYS A 1 98 ? 16.628 0.781 -2.421 1.00 46.91 98 LYS A C 1
ATOM 794 O O . LYS A 1 98 ? 15.805 1.487 -2.988 1.00 46.91 98 LYS A O 1
ATOM 799 N N . LEU A 1 99 ? 16.285 -0.354 -1.824 1.00 52.88 99 LEU A N 1
ATOM 800 C CA . LEU A 1 99 ? 14.950 -0.611 -1.327 1.00 52.88 99 LEU A CA 1
ATOM 801 C C . LEU A 1 99 ? 14.739 0.450 -0.257 1.00 52.88 99 LEU A C 1
ATOM 803 O O . LEU A 1 99 ? 15.419 0.463 0.768 1.00 52.88 99 LEU A O 1
ATOM 807 N N . TYR A 1 100 ? 13.878 1.413 -0.544 1.00 56.84 100 TYR A N 1
ATOM 808 C CA . TYR A 1 100 ? 13.617 2.529 0.351 1.00 56.84 100 TYR A CA 1
ATOM 809 C C . TYR A 1 100 ? 12.687 2.100 1.496 1.00 56.84 100 TYR A C 1
ATOM 811 O O . TYR A 1 100 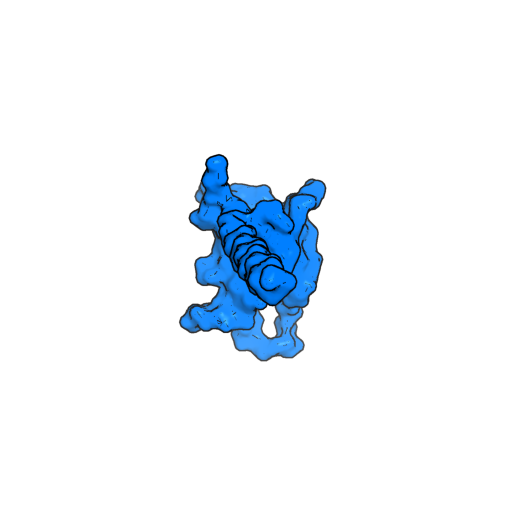? 11.605 2.640 1.719 1.00 56.84 100 TYR A O 1
ATOM 819 N N . GLU A 1 101 ? 13.098 1.057 2.201 1.00 59.47 101 GLU A N 1
ATOM 820 C CA . GLU A 1 101 ? 12.364 0.491 3.311 1.00 59.47 101 GLU A CA 1
ATOM 821 C C . GLU A 1 101 ? 12.324 1.490 4.472 1.00 59.47 101 GLU A C 1
ATOM 823 O O . GLU A 1 101 ? 13.309 2.157 4.789 1.00 59.47 101 GLU A O 1
ATOM 828 N N . GLY A 1 102 ? 11.171 1.609 5.128 1.00 58.75 102 GLY A N 1
ATOM 829 C CA . GLY A 1 102 ? 11.066 2.401 6.354 1.00 58.75 102 GLY A CA 1
ATOM 830 C C . GLY A 1 102 ? 10.882 3.909 6.153 1.00 58.75 102 GLY A C 1
ATOM 831 O O . GLY A 1 102 ? 10.605 4.598 7.135 1.00 58.75 102 GLY A O 1
ATOM 832 N N . MET A 1 103 ? 10.936 4.417 4.919 1.00 61.53 103 MET A N 1
ATOM 833 C CA . MET A 1 103 ? 10.760 5.842 4.614 1.00 61.53 103 MET A CA 1
ATOM 834 C C . MET A 1 103 ? 9.288 6.277 4.679 1.00 61.53 103 MET A C 1
ATOM 836 O O . MET A 1 103 ? 8.378 5.491 4.418 1.00 61.53 103 MET A O 1
ATOM 840 N N . SER A 1 104 ? 9.048 7.537 5.051 1.00 68.25 104 SER A N 1
ATOM 841 C CA . SER A 1 104 ? 7.724 8.165 4.954 1.00 68.25 104 SER A CA 1
ATOM 842 C C . SER A 1 104 ? 7.589 8.861 3.607 1.00 68.25 104 SER A C 1
ATOM 844 O O . SER A 1 104 ? 8.486 9.595 3.192 1.00 68.25 104 SER A O 1
ATOM 846 N N . TYR A 1 105 ? 6.465 8.631 2.945 1.00 72.38 105 TYR A N 1
ATOM 847 C CA . TYR A 1 105 ? 6.192 9.107 1.598 1.00 72.38 105 TYR A CA 1
ATOM 848 C C . TYR A 1 105 ? 4.921 9.930 1.593 1.00 72.38 105 TYR A C 1
ATOM 850 O O . TYR A 1 105 ? 3.861 9.394 1.902 1.00 72.38 105 TYR A O 1
ATOM 858 N N . ASP A 1 106 ? 5.018 11.207 1.229 1.00 79.31 106 ASP A N 1
ATOM 859 C CA . ASP A 1 106 ? 3.872 12.095 1.011 1.00 79.31 106 ASP A CA 1
ATOM 860 C C . ASP A 1 106 ? 3.692 12.334 -0.486 1.00 79.31 106 ASP A C 1
ATOM 862 O O . ASP A 1 106 ? 4.653 12.682 -1.170 1.00 79.31 106 ASP A O 1
ATOM 866 N N . GLY A 1 107 ? 2.477 12.128 -0.997 1.00 77.19 107 GLY A N 1
ATOM 867 C CA . GLY A 1 107 ? 2.165 12.367 -2.407 1.00 77.19 107 GLY A CA 1
ATOM 868 C C . GLY A 1 107 ? 1.596 11.179 -3.176 1.00 77.19 107 GLY A C 1
ATOM 869 O O . GLY A 1 107 ? 1.488 11.272 -4.397 1.00 77.19 107 GLY A O 1
ATOM 870 N N . PHE A 1 108 ? 1.180 10.091 -2.511 1.00 86.56 108 PHE A N 1
ATOM 871 C CA . PHE A 1 108 ? 0.383 9.060 -3.184 1.00 86.56 108 PHE A CA 1
ATOM 872 C C . PHE A 1 108 ? -0.892 9.693 -3.746 1.00 86.56 108 PHE A C 1
ATOM 874 O O . PHE A 1 108 ? -1.730 10.204 -2.991 1.00 86.56 108 PHE A O 1
ATOM 881 N N . GLN A 1 109 ? -1.043 9.639 -5.069 1.00 88.50 109 GLN A N 1
ATOM 882 C CA . GLN A 1 109 ? -2.152 10.271 -5.771 1.00 88.50 109 GLN A CA 1
ATOM 883 C C . GLN A 1 109 ? -3.270 9.261 -6.037 1.00 88.50 109 GLN A C 1
ATOM 885 O O . GLN A 1 109 ? -3.031 8.237 -6.684 1.00 88.50 109 GLN A O 1
ATOM 890 N N . PRO A 1 110 ? -4.504 9.525 -5.575 1.00 86.12 110 PRO A N 1
ATOM 891 C CA . PRO A 1 110 ? -5.662 8.755 -5.996 1.00 86.12 110 PRO A CA 1
ATOM 892 C C . PRO A 1 110 ? -6.049 9.128 -7.433 1.00 86.12 110 PRO A C 1
ATOM 894 O O . PRO A 1 110 ? -6.201 10.304 -7.757 1.00 86.12 110 PRO A O 1
ATOM 897 N N . SER A 1 111 ? -6.257 8.135 -8.293 1.00 89.06 111 SER A N 1
ATOM 898 C CA . SER A 1 111 ? -6.686 8.356 -9.679 1.00 89.06 111 SER A CA 1
ATOM 899 C C . SER A 1 111 ? -7.468 7.158 -10.231 1.00 89.06 111 SER A C 1
ATOM 901 O O . SER A 1 111 ? -7.817 6.227 -9.498 1.00 89.06 111 SER A O 1
ATOM 903 N N . TYR A 1 112 ? -7.791 7.192 -11.526 1.00 87.00 112 TYR A N 1
ATOM 904 C CA . TYR A 1 112 ? -8.419 6.079 -12.232 1.00 87.00 112 TYR A CA 1
ATOM 905 C C . TYR A 1 112 ? -7.564 5.656 -13.424 1.00 87.00 112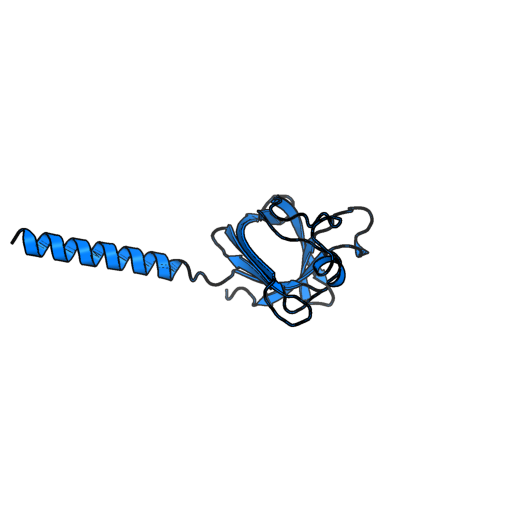 TYR A C 1
ATOM 907 O O . TYR A 1 112 ? -7.207 6.482 -14.260 1.00 87.00 112 TYR A O 1
ATOM 915 N N . LYS A 1 113 ? -7.307 4.352 -13.536 1.00 84.81 113 LYS A N 1
ATOM 916 C CA . LYS A 1 113 ? -6.619 3.722 -14.669 1.00 84.81 113 LYS A CA 1
ATOM 917 C C . LYS A 1 113 ? -7.481 2.571 -15.173 1.00 84.81 113 LYS A C 1
ATOM 919 O O . LYS A 1 113 ? -7.881 1.707 -14.396 1.00 84.81 113 LYS A O 1
ATOM 924 N N . ASN A 1 114 ? -7.830 2.584 -16.460 1.00 86.69 114 ASN A N 1
ATOM 925 C CA . ASN A 1 114 ? -8.692 1.572 -17.092 1.00 86.69 114 ASN A CA 1
ATOM 926 C C . ASN A 1 114 ? -10.024 1.333 -16.345 1.00 86.69 114 ASN A C 1
ATOM 928 O O . ASN A 1 114 ? -10.447 0.195 -16.144 1.00 86.69 114 ASN A O 1
ATOM 932 N N . GLY A 1 115 ? -10.662 2.408 -15.870 1.00 84.12 115 GLY A N 1
ATOM 933 C CA . GLY A 1 115 ? -11.927 2.340 -15.125 1.00 84.12 115 GLY A CA 1
ATOM 934 C C . GLY A 1 115 ? -11.814 1.796 -13.695 1.00 84.12 115 GLY A C 1
ATOM 935 O O . GLY A 1 115 ? -12.830 1.644 -13.021 1.00 84.12 115 GLY A O 1
ATOM 936 N N . ARG A 1 116 ? -10.601 1.518 -13.203 1.00 86.50 116 ARG A N 1
ATOM 937 C CA . ARG A 1 116 ? -10.345 1.055 -11.833 1.00 86.50 116 ARG A CA 1
ATOM 938 C C . ARG A 1 116 ? -9.707 2.163 -11.009 1.00 86.50 116 ARG A C 1
ATOM 940 O O . ARG A 1 116 ? -8.838 2.877 -11.501 1.00 86.50 116 ARG A O 1
ATOM 947 N N . PHE A 1 117 ? -10.132 2.284 -9.755 1.00 88.00 117 PHE A N 1
ATOM 948 C CA . PHE A 1 117 ? -9.520 3.210 -8.808 1.00 88.00 117 PHE A CA 1
ATOM 949 C C . PHE A 1 117 ? -8.131 2.709 -8.412 1.00 88.00 117 PHE A C 1
ATOM 951 O O . PHE A 1 117 ? -7.976 1.535 -8.052 1.00 88.00 117 PHE A O 1
ATOM 958 N N . ILE A 1 118 ? -7.150 3.603 -8.442 1.00 90.81 118 ILE A N 1
ATOM 959 C CA . ILE A 1 118 ? -5.775 3.317 -8.047 1.00 90.81 118 ILE A CA 1
ATOM 960 C C . ILE A 1 118 ? -5.264 4.365 -7.063 1.00 90.81 118 ILE A C 1
ATOM 962 O O . ILE A 1 118 ? -5.753 5.496 -7.030 1.00 90.81 118 ILE A O 1
ATOM 966 N N . ILE A 1 119 ? -4.255 3.984 -6.287 1.00 90.44 119 ILE A N 1
ATOM 967 C CA . ILE A 1 119 ? -3.311 4.930 -5.691 1.00 90.44 119 ILE A CA 1
ATOM 968 C C . ILE A 1 119 ? -1.961 4.712 -6.364 1.00 90.44 119 ILE A C 1
ATOM 970 O O . ILE A 1 119 ? -1.568 3.566 -6.582 1.00 90.44 119 ILE A O 1
ATOM 974 N N . SER A 1 120 ? -1.268 5.784 -6.721 1.00 90.06 120 SER A N 1
ATOM 975 C CA . SER A 1 120 ? 0.030 5.695 -7.391 1.00 90.06 120 SER A CA 1
ATOM 976 C C . SER A 1 120 ? 1.068 6.564 -6.704 1.00 90.06 120 SER A C 1
ATOM 978 O O . SER A 1 120 ? 0.765 7.688 -6.296 1.00 90.06 120 SER A O 1
ATOM 980 N N . TRP A 1 121 ? 2.287 6.047 -6.614 1.00 87.44 121 TRP A N 1
ATOM 981 C CA . TRP A 1 121 ? 3.472 6.798 -6.231 1.00 87.44 121 TRP A CA 1
ATOM 982 C C . TRP A 1 121 ? 4.279 7.137 -7.478 1.00 87.44 121 TRP A C 1
ATOM 984 O O . TRP A 1 121 ? 4.517 6.256 -8.300 1.00 87.44 121 TRP A O 1
ATOM 994 N N . ASN A 1 122 ? 4.702 8.391 -7.612 1.00 81.62 122 ASN A N 1
ATOM 995 C CA . ASN A 1 122 ? 5.580 8.803 -8.695 1.00 81.62 122 ASN A CA 1
ATOM 996 C C . ASN A 1 122 ? 6.845 9.439 -8.112 1.00 81.62 122 ASN A C 1
ATOM 998 O O . ASN A 1 122 ? 6.780 10.548 -7.585 1.00 81.62 122 ASN A O 1
ATOM 1002 N N . ASP A 1 123 ? 7.972 8.732 -8.212 1.00 68.38 123 ASP A N 1
ATOM 1003 C CA . ASP A 1 123 ? 9.276 9.223 -7.748 1.00 68.38 123 ASP A CA 1
ATOM 1004 C C . ASP A 1 123 ? 9.777 10.395 -8.608 1.00 68.38 123 ASP A C 1
ATOM 1006 O O . ASP A 1 123 ? 10.469 11.287 -8.116 1.00 68.38 123 ASP A O 1
ATOM 1010 N N . TYR A 1 124 ? 9.381 10.431 -9.885 1.00 65.81 124 TYR A N 1
ATOM 1011 C CA . TYR A 1 124 ? 9.838 11.410 -10.863 1.00 65.81 124 TYR A CA 1
ATOM 1012 C C . TYR A 1 124 ? 8.652 12.125 -11.507 1.00 65.81 124 TYR A C 1
ATOM 1014 O O . TYR A 1 124 ? 7.987 11.607 -12.403 1.00 65.81 124 TYR A O 1
ATOM 1022 N N . VAL A 1 125 ? 8.412 13.368 -11.085 1.00 62.66 125 VAL A N 1
ATOM 1023 C CA . VAL A 1 125 ? 7.288 14.193 -11.565 1.00 62.66 125 VAL A CA 1
ATOM 1024 C C . VAL A 1 125 ? 7.230 14.269 -13.100 1.00 62.66 125 VAL A C 1
ATOM 1026 O O . VAL A 1 125 ? 6.139 14.249 -13.666 1.00 62.66 125 VAL A O 1
ATOM 1029 N N . ASP A 1 126 ? 8.388 14.260 -13.764 1.00 66.25 126 ASP A N 1
ATOM 1030 C CA . ASP A 1 126 ? 8.510 14.385 -15.220 1.00 66.25 126 ASP A CA 1
ATOM 1031 C C . ASP A 1 126 ? 8.334 13.064 -16.000 1.00 66.25 126 ASP A C 1
ATOM 1033 O O . ASP A 1 126 ? 8.264 13.096 -17.226 1.00 66.25 126 ASP A O 1
ATOM 1037 N N . THR A 1 127 ? 8.252 11.907 -15.328 1.00 67.31 127 THR A N 1
ATOM 1038 C CA . THR A 1 127 ? 8.095 10.575 -15.969 1.00 67.31 127 THR A CA 1
ATOM 1039 C C . THR A 1 127 ? 6.945 9.776 -15.342 1.00 67.31 127 THR A C 1
ATOM 1041 O O . THR A 1 127 ? 7.158 8.732 -14.716 1.00 67.31 127 THR A O 1
ATOM 1044 N N . PRO A 1 128 ? 5.693 10.247 -15.497 1.00 62.91 128 PRO A N 1
ATOM 1045 C CA . PRO A 1 128 ? 4.508 9.644 -14.880 1.00 62.91 128 PRO A CA 1
ATOM 1046 C C . PRO A 1 128 ? 4.267 8.178 -15.274 1.00 62.91 128 PRO A C 1
ATOM 1048 O O . PRO A 1 128 ? 3.605 7.446 -14.541 1.00 62.91 128 PRO A O 1
ATOM 1051 N N . GLU A 1 129 ? 4.800 7.723 -16.405 1.00 67.31 129 GLU A N 1
ATOM 1052 C CA . GLU A 1 129 ? 4.751 6.331 -16.852 1.00 67.31 129 GLU A CA 1
ATOM 1053 C C . GLU A 1 129 ? 5.543 5.359 -15.965 1.00 67.31 129 GLU A C 1
ATOM 1055 O O . GLU A 1 129 ? 5.255 4.163 -15.983 1.00 67.31 129 GLU A O 1
ATOM 1060 N N . SER A 1 130 ? 6.495 5.856 -15.170 1.00 71.69 130 SER A N 1
ATOM 1061 C CA . SER A 1 130 ? 7.258 5.060 -14.199 1.00 71.69 130 SER A CA 1
ATOM 1062 C C . SER A 1 130 ? 6.565 4.923 -12.838 1.00 71.69 130 SER A C 1
ATOM 1064 O O . SER A 1 130 ? 7.099 4.285 -11.934 1.00 71.69 130 SER A O 1
ATOM 1066 N N . ALA A 1 131 ? 5.366 5.494 -12.677 1.00 81.44 131 ALA A N 1
ATOM 1067 C CA . ALA A 1 131 ? 4.667 5.490 -11.402 1.00 81.44 131 ALA A CA 1
ATOM 1068 C C . ALA A 1 131 ? 4.304 4.069 -10.932 1.00 81.44 131 ALA A C 1
ATOM 1070 O O . ALA A 1 131 ? 3.631 3.302 -11.630 1.00 81.44 131 ALA A O 1
ATOM 1071 N N . ILE A 1 132 ? 4.651 3.758 -9.683 1.00 87.00 132 ILE A N 1
ATOM 1072 C CA . ILE A 1 132 ? 4.258 2.516 -9.018 1.00 87.00 132 ILE A CA 1
ATOM 1073 C C . ILE A 1 132 ? 2.776 2.622 -8.666 1.00 87.00 132 ILE A C 1
ATOM 1075 O O . ILE A 1 132 ? 2.366 3.461 -7.860 1.00 87.00 132 ILE A O 1
ATOM 1079 N N . SER A 1 133 ? 1.960 1.766 -9.274 1.00 90.62 133 SER A N 1
ATOM 1080 C CA . SER A 1 133 ? 0.503 1.824 -9.161 1.00 90.62 133 SER A CA 1
ATOM 1081 C C . SER A 1 133 ? -0.058 0.664 -8.347 1.00 90.62 133 SER A C 1
ATOM 1083 O O . SER A 1 133 ? 0.339 -0.489 -8.513 1.00 90.62 133 SER A O 1
ATOM 1085 N N . PHE A 1 134 ? -1.051 0.963 -7.510 1.00 91.38 134 PHE A N 1
ATOM 1086 C CA . PHE A 1 134 ? -1.764 -0.022 -6.707 1.00 91.38 134 PHE A CA 1
ATOM 1087 C C . PHE A 1 134 ? -3.267 0.038 -6.988 1.00 91.38 134 PHE A C 1
ATOM 1089 O O . PHE A 1 134 ? -3.926 1.051 -6.740 1.00 91.38 134 PHE A O 1
ATOM 1096 N N . TYR A 1 135 ? -3.831 -1.062 -7.485 1.00 91.75 135 TYR A N 1
ATOM 1097 C CA . TYR A 1 135 ? -5.247 -1.170 -7.828 1.00 91.75 135 TYR A CA 1
ATOM 1098 C C . TYR A 1 135 ? -6.089 -1.526 -6.619 1.00 91.75 135 TYR A C 1
ATOM 1100 O O . TYR A 1 135 ? -5.816 -2.507 -5.933 1.00 91.75 135 TYR A O 1
ATOM 1108 N N . ARG A 1 136 ? -7.174 -0.789 -6.397 1.00 90.94 136 ARG A N 1
ATOM 1109 C CA . ARG A 1 136 ? -8.118 -1.108 -5.328 1.00 90.94 136 ARG A CA 1
ATOM 1110 C C . ARG A 1 136 ? -8.930 -2.359 -5.668 1.00 90.94 136 ARG A C 1
ATOM 1112 O O . ARG A 1 136 ? -9.528 -2.433 -6.738 1.00 90.94 136 ARG A O 1
ATOM 1119 N N . ILE A 1 137 ? -9.004 -3.300 -4.728 1.00 88.00 137 ILE A N 1
ATOM 1120 C CA . ILE A 1 137 ? -9.753 -4.563 -4.871 1.00 88.00 137 ILE A CA 1
ATOM 1121 C C . ILE A 1 137 ? -10.920 -4.712 -3.891 1.00 88.00 137 ILE A C 1
ATOM 1123 O O . ILE A 1 137 ? -11.818 -5.512 -4.136 1.00 88.00 137 ILE A O 1
ATOM 1127 N N . ARG A 1 138 ? -10.951 -3.932 -2.802 1.00 73.69 138 ARG A N 1
ATOM 1128 C CA . ARG A 1 138 ? -12.091 -3.886 -1.873 1.00 73.69 138 ARG A CA 1
ATOM 1129 C C . ARG A 1 138 ? -12.542 -2.445 -1.648 1.00 73.69 138 ARG A C 1
ATOM 1131 O O . ARG A 1 138 ? -11.740 -1.553 -1.350 1.00 73.69 138 ARG A O 1
ATOM 1138 N N . THR A 1 139 ? -13.837 -2.225 -1.841 1.00 57.06 139 THR A N 1
ATOM 1139 C CA . THR A 1 139 ? -14.495 -0.921 -1.715 1.00 57.06 139 THR A CA 1
ATOM 1140 C C . THR A 1 139 ? -14.937 -0.688 -0.271 1.00 57.06 139 THR A C 1
ATOM 1142 O O . THR A 1 139 ? -15.327 -1.634 0.409 1.00 57.06 139 THR A O 1
ATOM 1145 N N . LEU A 1 140 ? -14.917 0.576 0.169 1.00 53.28 140 LEU A N 1
ATOM 1146 C CA . LEU A 1 140 ? -15.651 1.045 1.348 1.00 53.28 140 LEU A CA 1
ATOM 1147 C C . LEU A 1 140 ? -17.112 0.608 1.203 1.00 53.28 140 LEU A C 1
ATOM 1149 O O . LEU A 1 140 ? -17.807 1.104 0.314 1.00 53.28 140 LEU A O 1
ATOM 1153 N N . SER A 1 141 ? -17.582 -0.302 2.050 1.00 42.69 141 SER A N 1
ATOM 1154 C CA . SER A 1 141 ? -19.010 -0.353 2.347 1.00 42.69 141 SER A CA 1
ATOM 1155 C C . SER A 1 141 ? -19.377 0.994 2.972 1.00 42.69 141 SER A C 1
ATOM 1157 O O . SER A 1 141 ? -18.736 1.407 3.939 1.00 42.69 141 SER A O 1
ATOM 1159 N N . LYS A 1 142 ? -20.312 1.704 2.333 1.00 38.81 142 LYS A N 1
ATOM 1160 C CA . LYS A 1 142 ? -20.895 2.950 2.846 1.00 38.81 142 LYS A CA 1
ATOM 1161 C C . LYS A 1 142 ? -21.570 2.726 4.191 1.00 38.81 142 LYS A C 1
ATOM 1163 O O . LYS A 1 142 ? -22.173 1.643 4.352 1.00 38.81 142 LYS A O 1
#

Secondary structure (DSSP, 8-state):
-HHHHHHHHHHHHHHHHHHHHHTT-PPEEEEEEESS-TT-EEEEETTSEEEEEEE-TTS-EEEEEEEEEEEETTEEEEES----S-GGGGGS-TTT----TT-EEEEEEEEEETTEEEEEE-S-TT-GGG-EEEEEEE----

Radius of gyration: 19.6 Å; chains: 1; bounding box: 45×37×67 Å